Protein AF-A0A2Z3I9L4-F1 (afdb_monomer)

Structure (mmCIF, N/CA/C/O backbone):
data_AF-A0A2Z3I9L4-F1
#
_entry.id   AF-A0A2Z3I9L4-F1
#
loop_
_atom_site.group_PDB
_atom_site.id
_atom_site.type_symbol
_atom_site.label_atom_id
_atom_site.label_alt_id
_atom_site.label_comp_id
_atom_site.label_asym_id
_atom_site.label_entity_id
_atom_site.label_seq_id
_atom_site.pdbx_PDB_ins_code
_atom_site.Cartn_x
_atom_site.Cartn_y
_atom_site.Cartn_z
_atom_site.occupancy
_atom_site.B_iso_or_equiv
_atom_site.auth_seq_id
_atom_site.auth_comp_id
_atom_site.auth_asym_id
_atom_site.auth_atom_id
_atom_site.pdbx_PDB_model_num
ATOM 1 N N . MET A 1 1 ? -7.514 -12.496 -9.507 1.00 45.22 1 MET A N 1
ATOM 2 C CA . MET A 1 1 ? -7.560 -11.136 -8.924 1.00 45.22 1 MET A CA 1
ATOM 3 C C . MET A 1 1 ? -6.897 -10.183 -9.907 1.00 45.22 1 MET A C 1
ATOM 5 O O . MET A 1 1 ? -5.686 -10.030 -9.852 1.00 45.22 1 MET A O 1
ATOM 9 N N . ASN A 1 2 ? -7.655 -9.650 -10.870 1.00 42.78 2 ASN A N 1
ATOM 10 C CA . ASN A 1 2 ? -7.102 -8.852 -11.972 1.00 42.78 2 ASN A CA 1
ATOM 11 C C . ASN A 1 2 ? -7.441 -7.358 -11.900 1.00 42.78 2 ASN A C 1
ATOM 13 O O . ASN A 1 2 ? -7.044 -6.626 -12.795 1.00 42.78 2 ASN A O 1
ATOM 17 N N . ASP A 1 3 ? -8.088 -6.880 -10.836 1.00 49.09 3 ASP A N 1
ATOM 18 C CA . ASP A 1 3 ? -8.542 -5.49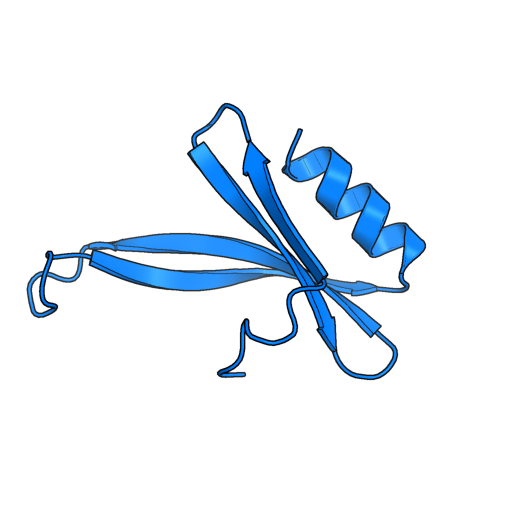4 -10.794 1.00 49.09 3 ASP A CA 1
ATOM 19 C C . ASP A 1 3 ? -8.087 -4.755 -9.542 1.00 49.09 3 ASP A C 1
ATOM 21 O O . ASP A 1 3 ? -8.775 -4.649 -8.532 1.00 49.09 3 ASP A O 1
ATOM 25 N N . MET A 1 4 ? -6.935 -4.104 -9.686 1.00 59.94 4 MET A N 1
ATOM 26 C CA . MET A 1 4 ? -6.582 -2.921 -8.898 1.00 59.94 4 MET A CA 1
ATOM 27 C C . MET A 1 4 ? -7.567 -1.751 -9.111 1.00 59.94 4 MET A C 1
ATOM 29 O O . MET A 1 4 ? -7.368 -0.689 -8.517 1.00 59.94 4 MET A O 1
ATOM 33 N N . ALA A 1 5 ? -8.604 -1.907 -9.945 1.00 58.19 5 ALA A N 1
ATOM 34 C CA . ALA A 1 5 ? -9.700 -0.954 -10.111 1.00 58.19 5 ALA A CA 1
ATOM 35 C C . ALA A 1 5 ? -10.469 -0.686 -8.800 1.00 58.19 5 ALA A C 1
ATOM 37 O O . ALA A 1 5 ? -11.008 0.399 -8.636 1.00 58.19 5 ALA A O 1
ATOM 38 N N . GLN A 1 6 ? -10.437 -1.618 -7.837 1.00 70.50 6 GLN A N 1
ATOM 39 C CA . GLN A 1 6 ? -11.079 -1.495 -6.514 1.00 70.50 6 GLN A CA 1
ATOM 40 C C . GLN A 1 6 ? -10.164 -0.877 -5.431 1.00 70.50 6 GLN A C 1
ATOM 42 O O . GLN A 1 6 ? -10.402 -1.021 -4.229 1.00 70.50 6 GLN A O 1
ATOM 47 N N . ALA A 1 7 ? -9.058 -0.232 -5.821 1.00 86.50 7 ALA A N 1
ATOM 48 C CA . ALA A 1 7 ? -8.167 0.416 -4.862 1.00 86.50 7 ALA A CA 1
ATOM 49 C C . ALA A 1 7 ? -8.808 1.698 -4.308 1.00 86.50 7 ALA A C 1
ATOM 51 O O . ALA A 1 7 ? -8.981 2.671 -5.035 1.00 86.50 7 ALA A O 1
ATOM 52 N N . ILE A 1 8 ? -9.087 1.703 -3.007 1.00 93.00 8 ILE A N 1
ATOM 53 C CA . ILE A 1 8 ? -9.647 2.840 -2.266 1.00 93.00 8 ILE A CA 1
ATOM 54 C C . ILE A 1 8 ? -8.629 3.976 -2.183 1.00 93.00 8 ILE A C 1
ATOM 56 O O . ILE A 1 8 ? -8.968 5.148 -2.315 1.00 93.00 8 ILE A O 1
ATOM 60 N N . ALA A 1 9 ? -7.365 3.622 -1.952 1.00 94.31 9 ALA A N 1
ATOM 61 C CA . ALA A 1 9 ? -6.276 4.576 -1.841 1.00 94.31 9 ALA A CA 1
ATOM 62 C C . ALA A 1 9 ? -4.986 3.983 -2.398 1.00 94.31 9 ALA A C 1
ATOM 64 O O . ALA A 1 9 ? -4.739 2.777 -2.308 1.00 94.31 9 ALA A O 1
ATOM 65 N N . ARG A 1 10 ? -4.136 4.849 -2.950 1.00 95.06 10 ARG A N 1
ATOM 66 C CA . ARG A 1 10 ? -2.780 4.509 -3.384 1.00 95.06 10 ARG A CA 1
ATOM 67 C C . ARG A 1 10 ? -1.828 5.601 -2.942 1.00 95.06 10 ARG A C 1
ATOM 69 O O . ARG A 1 10 ? -2.114 6.778 -3.132 1.00 95.06 10 ARG A O 1
ATOM 76 N N . LYS A 1 11 ? -0.690 5.212 -2.377 1.00 96.38 11 LYS A N 1
ATOM 77 C CA . LYS A 1 11 ? 0.339 6.157 -1.948 1.00 96.38 11 LYS A CA 1
ATOM 78 C C . LYS A 1 11 ? 1.719 5.539 -2.112 1.00 96.38 11 LYS A C 1
ATOM 80 O O . LYS A 1 11 ? 1.913 4.348 -1.865 1.00 96.38 11 LYS A O 1
ATOM 85 N N . THR A 1 12 ? 2.662 6.358 -2.557 1.00 96.06 12 THR A N 1
ATOM 86 C CA . THR A 1 12 ? 4.079 6.005 -2.644 1.00 96.06 12 THR A CA 1
ATOM 87 C C . THR A 1 12 ? 4.792 6.632 -1.461 1.00 96.06 12 THR A C 1
ATOM 89 O O . THR A 1 12 ? 4.635 7.826 -1.217 1.00 96.06 12 THR A O 1
ATOM 92 N N . ASN A 1 13 ? 5.533 5.822 -0.709 1.00 95.06 13 ASN A N 1
ATOM 93 C CA . ASN A 1 13 ? 6.316 6.324 0.413 1.00 95.06 13 ASN A CA 1
ATOM 94 C C . ASN A 1 13 ? 7.626 6.981 -0.046 1.00 95.06 13 ASN A C 1
ATOM 96 O O . ASN A 1 13 ? 8.012 6.900 -1.214 1.00 95.06 13 ASN A O 1
ATOM 100 N N . SER A 1 14 ? 8.359 7.569 0.899 1.00 94.81 14 SER A N 1
ATOM 101 C CA . SER A 1 14 ? 9.677 8.187 0.667 1.00 94.81 14 SER A CA 1
ATOM 102 C C . SER A 1 14 ? 10.731 7.239 0.071 1.00 94.81 14 SER A C 1
ATOM 104 O O . SER A 1 14 ? 11.706 7.694 -0.518 1.00 94.81 14 SER A O 1
ATOM 106 N N . LYS A 1 15 ? 10.530 5.918 0.176 1.00 93.38 15 LYS A N 1
ATOM 107 C CA . LYS A 1 15 ? 11.407 4.882 -0.397 1.00 93.38 15 LYS A CA 1
ATOM 108 C C . LYS A 1 15 ? 11.020 4.482 -1.827 1.00 93.38 15 LYS A C 1
ATOM 110 O O . LYS A 1 15 ? 11.551 3.502 -2.340 1.00 93.38 15 LYS A O 1
ATOM 115 N N . GLY A 1 16 ? 10.063 5.173 -2.448 1.00 93.38 16 GLY A N 1
ATOM 116 C CA . GLY A 1 16 ? 9.591 4.866 -3.800 1.00 93.38 16 GLY A CA 1
ATOM 117 C C . GLY A 1 16 ? 8.697 3.625 -3.890 1.00 93.38 16 GLY A C 1
ATOM 118 O O . GLY A 1 16 ? 8.375 3.179 -4.987 1.00 93.38 16 GLY A O 1
ATOM 119 N N . VAL A 1 17 ? 8.264 3.052 -2.761 1.00 94.88 17 VAL A N 1
ATOM 120 C CA . VAL A 1 17 ? 7.383 1.878 -2.760 1.00 94.88 17 VAL A CA 1
ATOM 121 C C . VAL A 1 17 ? 5.928 2.327 -2.755 1.00 94.88 17 VAL A C 1
ATOM 123 O O . VAL A 1 17 ? 5.472 2.971 -1.809 1.00 94.88 17 VAL A O 1
ATOM 126 N N . THR A 1 18 ? 5.180 1.947 -3.791 1.00 95.81 18 THR A N 1
ATOM 127 C CA . THR A 1 18 ? 3.736 2.193 -3.856 1.00 95.81 18 THR A CA 1
ATOM 128 C C . THR A 1 18 ? 2.962 1.104 -3.123 1.00 95.81 18 THR A C 1
ATOM 130 O O . THR A 1 18 ? 3.121 -0.086 -3.405 1.00 95.81 18 THR A O 1
ATOM 133 N N . TYR A 1 19 ? 2.074 1.522 -2.228 1.00 96.00 19 TYR A N 1
ATOM 134 C CA . TYR A 1 19 ? 1.086 0.669 -1.582 1.00 96.00 19 TYR A CA 1
ATOM 135 C C . TYR A 1 19 ? -0.321 1.043 -2.039 1.00 96.00 19 TYR A C 1
ATOM 137 O O . TYR A 1 19 ? -0.577 2.180 -2.444 1.00 96.00 19 TYR A O 1
ATOM 145 N N . ALA A 1 20 ? -1.234 0.085 -1.952 1.00 96.12 20 ALA A N 1
ATOM 146 C CA . ALA A 1 20 ? -2.648 0.276 -2.215 1.00 96.12 20 ALA A CA 1
ATOM 147 C C . ALA A 1 20 ? -3.485 -0.344 -1.102 1.00 96.12 20 ALA A C 1
ATOM 149 O O . ALA A 1 20 ? -3.224 -1.474 -0.693 1.00 96.12 20 ALA A O 1
ATOM 150 N N . LEU A 1 21 ? -4.492 0.393 -0.650 1.00 95.81 21 LEU A N 1
ATOM 151 C CA . LEU A 1 21 ? -5.582 -0.129 0.160 1.00 95.81 21 LEU A CA 1
ATOM 152 C C . LEU A 1 21 ? -6.705 -0.552 -0.786 1.00 95.81 21 LEU A C 1
ATOM 154 O O . LEU A 1 21 ? -7.126 0.237 -1.631 1.00 95.81 21 LEU A O 1
ATOM 158 N N . VAL A 1 22 ? -7.171 -1.787 -0.659 1.00 95.06 22 VAL A N 1
ATOM 159 C CA . VAL A 1 22 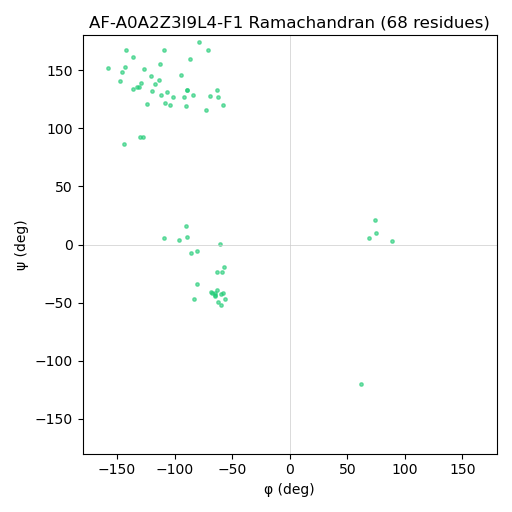? -8.156 -2.393 -1.559 1.00 95.06 22 VAL A CA 1
ATOM 160 C C . VAL A 1 22 ? -9.279 -2.998 -0.726 1.00 95.06 22 VAL A C 1
ATOM 162 O O . VAL A 1 22 ? -9.011 -3.618 0.306 1.00 95.06 22 VAL A O 1
ATOM 165 N N . GLN A 1 23 ? -10.517 -2.821 -1.182 1.00 93.69 23 GLN A N 1
ATOM 166 C CA . GLN A 1 23 ? -11.668 -3.547 -0.654 1.00 93.69 23 GLN A CA 1
ATOM 167 C C . GLN A 1 23 ? -11.855 -4.850 -1.439 1.00 93.69 23 GLN A C 1
ATOM 169 O O . GLN A 1 23 ? -11.825 -4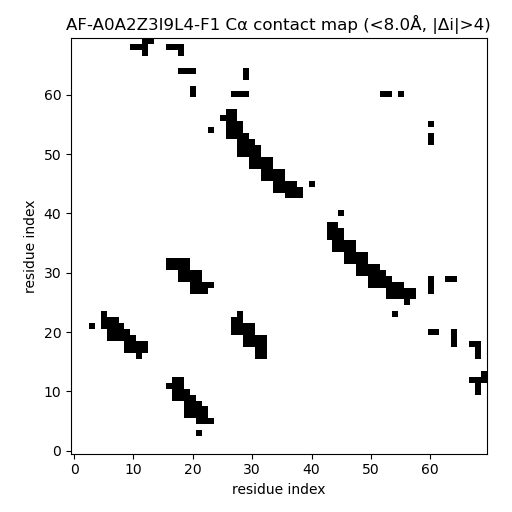.844 -2.668 1.00 93.69 23 GLN A O 1
ATOM 174 N N . ASP A 1 24 ? -12.051 -5.954 -0.724 1.00 89.56 24 ASP A N 1
ATOM 175 C CA . ASP A 1 24 ? -12.325 -7.280 -1.275 1.00 89.56 24 ASP A CA 1
ATOM 176 C C . ASP A 1 24 ? -13.556 -7.865 -0.567 1.00 89.56 24 ASP A C 1
ATOM 178 O O . ASP A 1 24 ? -13.475 -8.419 0.537 1.00 89.56 24 ASP A O 1
ATOM 182 N N . GLY A 1 25 ? -14.726 -7.632 -1.171 1.00 89.19 25 GLY A N 1
ATOM 183 C CA . GLY A 1 25 ? -16.027 -7.918 -0.569 1.00 89.19 25 GLY A CA 1
ATOM 184 C C . GLY A 1 25 ? -16.259 -7.104 0.708 1.00 89.19 25 GLY A C 1
ATOM 185 O O . GLY A 1 25 ? -16.241 -5.871 0.689 1.00 89.19 25 GLY A O 1
ATOM 186 N N . GLU A 1 26 ? -16.466 -7.805 1.820 1.00 92.19 26 GLU A N 1
ATOM 187 C CA . GLU A 1 26 ? -16.640 -7.214 3.157 1.00 92.19 26 GLU A CA 1
ATOM 188 C C . GLU A 1 26 ? -15.310 -6.952 3.880 1.00 92.19 26 GLU A C 1
ATOM 190 O O . GLU A 1 26 ? -15.278 -6.333 4.944 1.00 92.19 26 GLU A O 1
ATOM 195 N N . THR A 1 27 ? -14.197 -7.416 3.308 1.00 94.56 27 THR A N 1
ATOM 196 C CA . THR A 1 27 ? -12.870 -7.306 3.913 1.00 94.56 27 THR A CA 1
ATOM 197 C C . THR A 1 27 ? -11.990 -6.304 3.179 1.00 94.56 27 THR A C 1
ATOM 199 O O . THR A 1 27 ? -12.292 -5.841 2.080 1.00 94.56 27 THR A O 1
ATOM 202 N N . PHE A 1 28 ? -10.872 -5.954 3.803 1.00 95.38 28 PHE A N 1
ATOM 203 C CA . PHE A 1 28 ? -9.899 -5.005 3.290 1.00 95.38 28 PHE A CA 1
ATOM 204 C C . PHE A 1 28 ? -8.506 -5.635 3.273 1.00 95.38 28 PHE A C 1
ATOM 206 O O . PHE A 1 28 ? -8.162 -6.499 4.087 1.00 95.38 28 PHE A O 1
ATOM 213 N N . GLY A 1 29 ? -7.680 -5.186 2.333 1.00 95.56 29 GLY A N 1
ATOM 214 C CA . GLY A 1 29 ? -6.308 -5.647 2.178 1.00 95.56 29 GLY A CA 1
ATOM 215 C C . GLY A 1 29 ? -5.370 -4.528 1.758 1.00 95.56 29 GLY A C 1
ATOM 216 O O . GLY A 1 29 ? -5.768 -3.562 1.109 1.00 95.56 29 GLY A O 1
ATOM 217 N N . VAL A 1 30 ? -4.100 -4.676 2.123 1.00 95.81 30 VAL A N 1
ATOM 218 C CA . VAL A 1 30 ? -3.030 -3.767 1.712 1.00 95.81 30 VAL A CA 1
ATOM 219 C C . VAL A 1 30 ? -2.097 -4.512 0.780 1.00 95.81 30 VAL A C 1
ATOM 221 O O . VAL A 1 30 ? -1.605 -5.589 1.106 1.00 95.81 30 VAL A O 1
ATOM 224 N N . TYR A 1 31 ? -1.819 -3.919 -0.373 1.00 95.62 31 TYR A N 1
ATOM 225 C CA . TYR A 1 31 ? -0.992 -4.500 -1.419 1.00 95.62 31 TYR A CA 1
ATOM 226 C C . TYR A 1 31 ? 0.208 -3.604 -1.703 1.00 95.62 31 TYR A C 1
ATOM 228 O O . TYR A 1 31 ? 0.113 -2.381 -1.650 1.00 95.62 31 TYR A O 1
ATOM 236 N N . LYS A 1 32 ? 1.344 -4.215 -2.028 1.00 95.12 32 LYS A N 1
ATOM 237 C CA . LYS A 1 32 ? 2.578 -3.548 -2.443 1.00 95.12 32 LYS A CA 1
ATOM 238 C C . LYS A 1 32 ? 2.786 -3.731 -3.944 1.00 95.12 32 LYS A C 1
ATOM 240 O O . LYS A 1 32 ? 2.767 -4.864 -4.435 1.00 95.12 32 LYS A O 1
ATOM 245 N N . ARG A 1 33 ? 3.076 -2.635 -4.647 1.00 94.50 33 ARG A N 1
ATOM 246 C CA . ARG A 1 33 ? 3.530 -2.653 -6.040 1.00 94.50 33 ARG A CA 1
ATOM 247 C C . ARG A 1 33 ? 4.938 -3.232 -6.105 1.00 94.50 33 ARG A C 1
ATOM 249 O O . ARG A 1 33 ? 5.841 -2.795 -5.393 1.00 94.50 33 ARG A O 1
ATOM 256 N N . CYS A 1 34 ? 5.107 -4.227 -6.957 1.00 92.19 34 CYS A N 1
ATOM 257 C CA . CYS A 1 34 ? 6.361 -4.915 -7.204 1.00 92.19 34 CYS A CA 1
ATOM 258 C C . CYS A 1 34 ? 6.663 -4.834 -8.699 1.00 92.19 34 CYS A C 1
ATOM 260 O O . CYS A 1 34 ? 5.870 -5.299 -9.520 1.00 92.19 34 CYS A O 1
ATOM 262 N N . GLU A 1 35 ? 7.802 -4.248 -9.039 1.00 90.88 35 GLU A N 1
ATOM 263 C CA . GLU A 1 35 ? 8.285 -4.132 -10.411 1.00 90.88 35 GLU A CA 1
ATOM 264 C C . GLU A 1 35 ? 9.400 -5.150 -10.595 1.00 90.88 35 GLU A C 1
ATOM 266 O O . GLU A 1 35 ? 10.383 -5.142 -9.857 1.00 90.88 35 GLU A O 1
ATOM 271 N N . ASN A 1 36 ? 9.212 -6.068 -11.535 1.00 90.31 36 ASN A N 1
ATOM 272 C CA . ASN A 1 36 ? 10.190 -7.099 -11.842 1.00 90.31 36 ASN A CA 1
ATOM 273 C C . ASN A 1 36 ? 10.733 -6.859 -13.242 1.00 90.31 36 ASN A C 1
ATOM 275 O O . ASN A 1 36 ? 9.979 -6.513 -14.154 1.00 90.31 36 ASN A O 1
ATOM 279 N N . TYR A 1 37 ? 12.030 -7.086 -13.417 1.00 89.19 37 TYR A N 1
ATOM 280 C CA . TYR A 1 37 ? 12.636 -7.048 -14.736 1.00 89.19 37 TYR A CA 1
ATOM 281 C C . TYR A 1 37 ? 12.031 -8.139 -15.626 1.00 89.19 37 TYR A C 1
ATOM 283 O O . TYR A 1 37 ? 11.974 -9.311 -15.255 1.00 89.19 37 TYR A O 1
ATOM 291 N N . ALA A 1 38 ? 11.546 -7.732 -16.793 1.00 91.94 38 ALA A N 1
ATOM 292 C CA . ALA A 1 38 ? 10.906 -8.596 -17.771 1.00 91.94 38 ALA A CA 1
ATOM 293 C C . ALA A 1 38 ? 11.297 -8.110 -19.176 1.00 91.94 38 ALA A C 1
ATOM 295 O O . ALA A 1 38 ? 10.567 -7.316 -19.773 1.00 91.94 38 ALA A O 1
ATOM 296 N N . PRO A 1 39 ? 12.440 -8.566 -19.725 1.00 91.69 39 PRO A N 1
ATOM 297 C CA . PRO A 1 39 ? 13.015 -8.019 -20.960 1.00 91.69 39 PRO A CA 1
ATOM 298 C C . PRO A 1 39 ? 12.118 -8.210 -22.189 1.00 91.69 39 PRO A C 1
ATOM 300 O O . PRO A 1 39 ? 12.195 -7.449 -23.144 1.00 91.69 39 PRO A O 1
ATOM 303 N N . HIS A 1 40 ? 11.232 -9.206 -22.149 1.00 93.00 40 HIS A N 1
ATOM 304 C CA . HIS A 1 40 ? 10.271 -9.504 -23.210 1.00 93.00 40 HIS A CA 1
ATOM 305 C C . HIS A 1 40 ? 9.023 -8.599 -23.181 1.00 93.00 40 HIS A C 1
ATOM 307 O O . HIS A 1 40 ? 8.169 -8.696 -24.060 1.00 93.00 40 HIS A O 1
ATOM 313 N N . ARG A 1 41 ? 8.866 -7.740 -22.164 1.00 88.38 41 ARG A N 1
ATOM 314 C CA . ARG A 1 41 ? 7.769 -6.767 -22.077 1.00 88.38 41 ARG A CA 1
ATOM 315 C C . ARG A 1 41 ? 8.219 -5.421 -22.636 1.00 88.38 41 ARG A C 1
ATOM 317 O O . ARG A 1 41 ? 9.357 -5.000 -22.445 1.00 88.38 41 ARG A O 1
ATOM 324 N N . LYS A 1 42 ? 7.294 -4.694 -23.267 1.00 82.50 42 LYS A N 1
ATOM 325 C CA . LYS A 1 42 ? 7.524 -3.303 -23.681 1.00 82.50 42 LYS A CA 1
ATOM 326 C C . LYS A 1 42 ? 7.892 -2.464 -22.449 1.00 82.50 42 LYS A C 1
ATOM 328 O O . LYS A 1 42 ? 7.110 -2.396 -21.507 1.00 82.50 42 LYS A O 1
ATOM 333 N N . GLY A 1 43 ? 9.080 -1.858 -22.459 1.00 86.56 43 GLY A N 1
ATOM 334 C CA . GLY A 1 43 ? 9.625 -1.110 -21.318 1.00 86.56 43 GLY A CA 1
ATOM 335 C C . GLY A 1 43 ? 10.436 -1.946 -20.319 1.00 86.56 43 GLY A C 1
ATOM 336 O O . GLY A 1 43 ? 10.876 -1.406 -19.312 1.00 86.56 43 GLY A O 1
ATOM 337 N N . GLY A 1 44 ? 10.644 -3.244 -20.571 1.00 90.94 44 GLY A N 1
ATOM 338 C CA . GLY A 1 44 ? 11.556 -4.095 -19.797 1.00 90.94 44 GLY A CA 1
ATOM 339 C C . GLY A 1 44 ? 11.118 -4.397 -18.360 1.00 90.94 44 GLY A C 1
ATOM 340 O O . GLY A 1 44 ? 11.874 -5.017 -17.613 1.00 90.94 44 GLY A O 1
ATOM 341 N N . LEU A 1 45 ? 9.917 -3.975 -17.955 1.00 91.25 45 LEU A N 1
ATOM 342 C CA . LEU A 1 45 ? 9.411 -4.099 -16.591 1.00 91.25 45 LEU A CA 1
ATOM 343 C C . LEU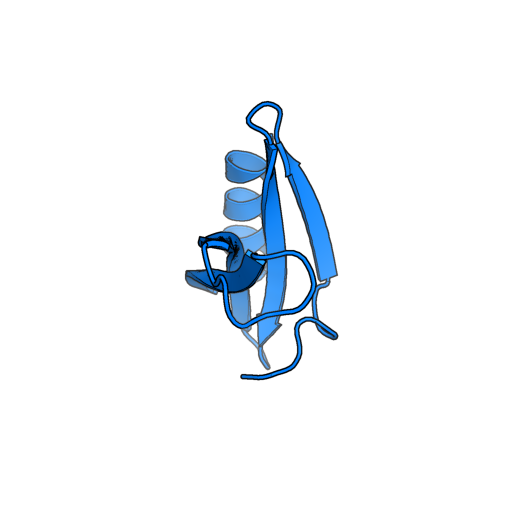 A 1 45 ? 8.001 -4.692 -16.585 1.00 91.25 45 LEU A C 1
ATOM 345 O O . LEU A 1 45 ? 7.125 -4.291 -17.351 1.00 91.25 45 LEU A O 1
ATOM 349 N N . ALA A 1 46 ? 7.773 -5.637 -15.679 1.00 90.38 46 ALA A N 1
ATOM 350 C CA . ALA A 1 46 ? 6.463 -6.178 -15.359 1.00 90.38 46 ALA A CA 1
ATOM 351 C C . ALA A 1 46 ? 6.036 -5.690 -13.973 1.00 90.38 46 ALA A C 1
ATOM 353 O O . ALA A 1 46 ? 6.708 -5.947 -12.972 1.00 90.38 46 ALA A O 1
ATOM 354 N N . VAL A 1 47 ? 4.891 -5.012 -13.911 1.00 89.75 47 VAL A N 1
ATOM 355 C CA . VAL A 1 47 ? 4.287 -4.581 -12.650 1.00 89.75 47 VAL A CA 1
ATOM 356 C C . VAL A 1 47 ? 3.368 -5.680 -12.129 1.00 89.75 47 VAL A C 1
ATOM 358 O O . VAL A 1 47 ? 2.542 -6.223 -12.857 1.00 89.75 47 VAL A O 1
ATOM 361 N N . SER A 1 48 ? 3.503 -5.986 -10.846 1.00 91.44 48 SER A N 1
ATOM 362 C CA . SER A 1 48 ? 2.663 -6.921 -10.105 1.00 91.44 48 SER A CA 1
ATOM 363 C C . SER A 1 48 ? 2.301 -6.327 -8.748 1.00 91.44 48 SER A C 1
ATOM 365 O O . SER A 1 48 ? 2.959 -5.404 -8.267 1.00 91.44 48 SER A O 1
ATOM 367 N N . TRP A 1 49 ? 1.259 -6.857 -8.118 1.00 92.06 49 TRP A N 1
ATOM 368 C CA . TRP A 1 49 ? 0.865 -6.477 -6.766 1.00 92.06 49 TRP A CA 1
ATOM 369 C C . TRP A 1 49 ? 0.918 -7.704 -5.873 1.00 92.06 49 TRP A C 1
ATOM 371 O O . TRP A 1 49 ? 0.419 -8.767 -6.237 1.00 92.06 49 TRP A O 1
ATOM 381 N N . ARG A 1 50 ? 1.549 -7.565 -4.709 1.00 93.12 50 ARG A N 1
ATOM 382 C CA . ARG A 1 50 ? 1.609 -8.620 -3.693 1.00 93.12 50 ARG A CA 1
ATOM 383 C C . ARG A 1 50 ? 0.909 -8.142 -2.439 1.00 93.12 50 ARG A C 1
ATOM 385 O O . ARG A 1 50 ? 1.077 -6.986 -2.056 1.00 93.12 50 ARG A O 1
ATOM 392 N N . TYR A 1 51 ? 0.133 -9.017 -1.813 1.00 93.44 51 TYR A N 1
ATOM 393 C CA . TYR A 1 51 ? -0.485 -8.695 -0.536 1.00 93.44 51 TYR A CA 1
ATOM 394 C C . TYR A 1 51 ? 0.613 -8.472 0.510 1.00 93.44 51 TYR A C 1
ATOM 396 O O . TYR A 1 51 ? 1.582 -9.224 0.598 1.00 93.44 51 TYR A O 1
ATOM 404 N N . VAL A 1 52 ? 0.473 -7.393 1.268 1.00 94.75 52 VAL A N 1
ATOM 405 C CA . VAL A 1 52 ? 1.170 -7.200 2.540 1.00 94.75 52 VAL A CA 1
ATOM 406 C C . VAL A 1 52 ? 0.373 -7.916 3.621 1.00 94.75 52 VAL A C 1
ATOM 408 O O . VAL A 1 52 ? 0.956 -8.649 4.406 1.00 94.75 52 VAL A O 1
ATOM 411 N N . GLU A 1 53 ? -0.946 -7.709 3.618 1.00 95.81 53 GLU A N 1
ATOM 412 C CA . GLU A 1 53 ? -1.921 -8.394 4.467 1.00 95.81 53 GLU A CA 1
ATOM 413 C C . GLU A 1 53 ? -3.317 -8.302 3.823 1.00 95.81 53 GLU A C 1
ATOM 415 O O . GLU A 1 53 ? -3.590 -7.337 3.098 1.00 95.81 53 GLU A O 1
ATOM 420 N N . LYS A 1 54 ? -4.203 -9.273 4.074 1.00 94.31 54 LYS A N 1
ATOM 421 C CA . LYS A 1 54 ? -5.580 -9.310 3.538 1.00 94.31 54 LYS A CA 1
ATOM 422 C C . LYS A 1 54 ? -6.581 -9.865 4.557 1.00 94.31 54 LYS A C 1
ATOM 424 O O . LYS A 1 54 ? -6.186 -10.457 5.550 1.00 94.31 54 LYS A O 1
ATOM 429 N N . GLY A 1 55 ? -7.879 -9.702 4.291 1.00 95.00 55 GLY A N 1
ATOM 430 C CA . GLY A 1 55 ? -8.931 -10.215 5.179 1.00 95.00 55 GLY A CA 1
ATOM 431 C C . GLY A 1 55 ? -9.095 -9.400 6.466 1.00 95.00 55 GLY A C 1
ATOM 432 O O . GLY A 1 55 ? -9.602 -9.904 7.462 1.00 95.00 55 GLY A O 1
ATOM 433 N N . MET A 1 56 ? -8.637 -8.149 6.467 1.00 96.19 56 MET A N 1
ATOM 434 C CA . MET A 1 56 ? -8.748 -7.253 7.613 1.00 96.19 56 MET A CA 1
ATOM 435 C C . MET A 1 56 ? -10.085 -6.514 7.598 1.00 96.19 56 MET A C 1
ATOM 437 O O . MET A 1 56 ? -10.699 -6.326 6.549 1.00 96.19 56 MET A O 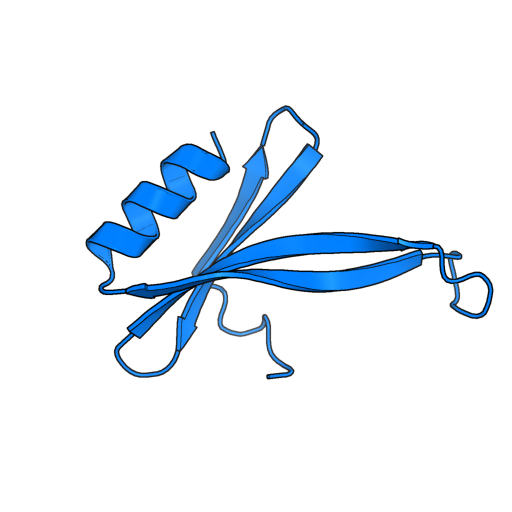1
ATOM 441 N N . ASN A 1 57 ? -10.496 -6.002 8.756 1.00 96.94 57 ASN A N 1
ATOM 442 C CA . ASN A 1 57 ? -11.486 -4.931 8.786 1.00 96.94 57 ASN A CA 1
ATOM 443 C C . ASN A 1 57 ? -10.877 -3.612 8.267 1.00 96.94 57 ASN A C 1
ATOM 445 O O . ASN A 1 57 ? -9.656 -3.473 8.120 1.00 96.94 57 ASN A O 1
ATOM 449 N N . ARG A 1 58 ? -11.744 -2.631 8.003 1.00 95.31 58 ARG A N 1
ATOM 450 C CA . ARG A 1 58 ? -11.358 -1.335 7.433 1.00 95.31 58 ARG A CA 1
ATOM 451 C C . ARG A 1 58 ? -10.298 -0.609 8.263 1.00 95.31 58 ARG A C 1
ATOM 453 O O . ARG A 1 58 ? -9.304 -0.152 7.705 1.00 95.31 58 ARG A O 1
ATOM 460 N N . ASP A 1 59 ? -10.478 -0.543 9.579 1.00 97.06 59 ASP A N 1
ATOM 461 C CA . ASP A 1 59 ? -9.601 0.219 10.476 1.00 97.06 59 ASP A CA 1
ATOM 462 C C . ASP A 1 59 ? -8.199 -0.384 10.570 1.00 97.06 59 ASP A C 1
ATOM 464 O O . ASP A 1 59 ? -7.198 0.335 10.542 1.00 97.06 59 ASP A O 1
ATOM 468 N N . ALA A 1 60 ? -8.107 -1.712 10.661 1.00 97.56 60 ALA A N 1
ATOM 469 C CA . ALA A 1 60 ? -6.834 -2.420 10.683 1.00 97.56 60 ALA A CA 1
ATOM 470 C C . ALA A 1 60 ? -6.084 -2.246 9.356 1.00 97.56 60 ALA A C 1
ATOM 472 O O . ALA A 1 60 ? -4.885 -1.948 9.358 1.00 97.56 60 ALA A O 1
ATOM 473 N N . ALA A 1 61 ? -6.791 -2.358 8.227 1.00 97.06 61 ALA A N 1
ATOM 474 C CA . ALA A 1 61 ? -6.205 -2.160 6.908 1.00 97.06 61 ALA A CA 1
ATOM 475 C C . ALA A 1 61 ? -5.735 -0.713 6.699 1.00 97.06 61 ALA A C 1
ATOM 477 O O . ALA A 1 61 ? -4.630 -0.500 6.199 1.00 97.06 61 ALA A O 1
ATOM 478 N N . GLN A 1 62 ? -6.523 0.272 7.141 1.00 97.06 62 GLN A N 1
ATOM 479 C CA . GLN A 1 62 ? -6.169 1.690 7.076 1.00 97.06 62 GLN A CA 1
ATOM 480 C C . GLN A 1 62 ? -4.918 1.991 7.912 1.00 97.06 62 GLN A C 1
ATOM 482 O O . GLN A 1 62 ? -3.948 2.532 7.388 1.00 97.06 62 GLN A O 1
ATOM 487 N N . LYS A 1 63 ? -4.867 1.536 9.173 1.00 97.88 63 LYS A N 1
ATOM 488 C CA . LYS A 1 63 ? -3.680 1.691 10.035 1.00 97.88 63 LYS A CA 1
ATOM 489 C C . LYS A 1 63 ? -2.433 1.053 9.422 1.00 97.88 6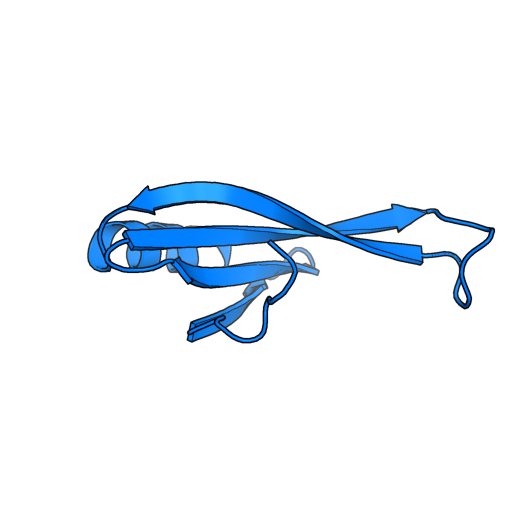3 LYS A C 1
ATOM 491 O O . LYS A 1 63 ? -1.343 1.627 9.480 1.00 97.88 63 LYS A O 1
ATOM 496 N N . LEU A 1 64 ? -2.565 -0.139 8.832 1.00 97.25 64 LEU A N 1
ATOM 497 C CA . LEU A 1 64 ? -1.454 -0.797 8.147 1.00 97.25 64 LEU A CA 1
ATOM 498 C C . LEU A 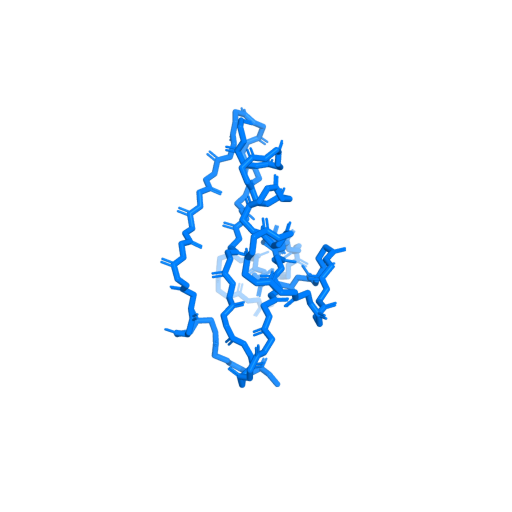1 64 ? -0.997 0.002 6.922 1.00 97.25 64 LEU A C 1
ATOM 500 O O . LEU A 1 64 ? 0.211 0.155 6.719 1.00 97.25 64 LEU A O 1
ATOM 504 N N . PHE A 1 65 ? -1.945 0.485 6.120 1.00 97.44 65 PHE A N 1
ATOM 505 C CA . PHE A 1 65 ? -1.682 1.290 4.9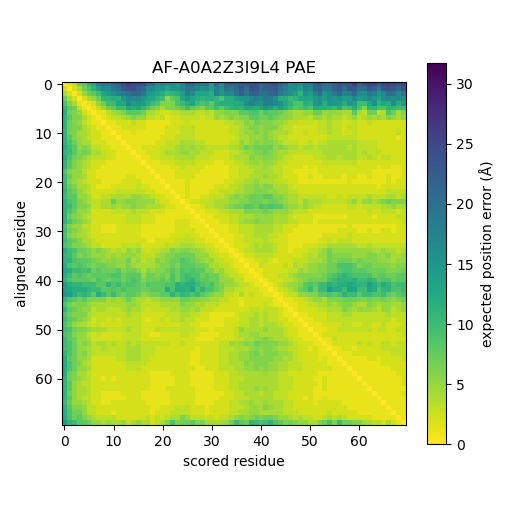34 1.00 97.44 65 PHE A CA 1
ATOM 506 C C . PHE A 1 65 ? -0.935 2.573 5.297 1.00 97.44 65 PHE A C 1
ATOM 508 O O . PHE A 1 65 ? 0.151 2.799 4.765 1.00 97.44 65 PHE A O 1
ATOM 515 N N . ASP A 1 66 ? -1.440 3.341 6.261 1.00 96.88 66 ASP A N 1
ATOM 516 C CA . ASP A 1 66 ? -0.833 4.602 6.692 1.00 96.88 66 ASP A CA 1
ATOM 517 C C . ASP A 1 66 ? 0.587 4.386 7.216 1.00 96.88 66 ASP A C 1
ATOM 519 O O . ASP A 1 66 ? 1.509 5.100 6.829 1.00 96.88 66 ASP A O 1
ATOM 523 N N . ARG A 1 67 ? 0.806 3.328 8.006 1.00 96.56 67 ARG A N 1
ATOM 524 C CA . ARG A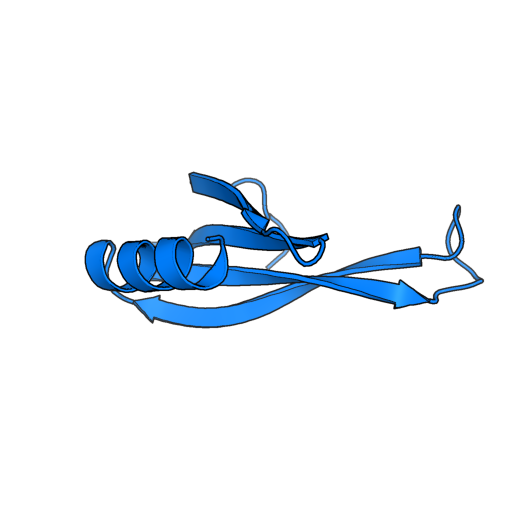 1 67 ? 2.142 2.968 8.499 1.00 96.56 67 ARG A CA 1
ATOM 525 C C . ARG A 1 67 ? 3.118 2.603 7.376 1.00 96.56 67 ARG A C 1
ATOM 527 O O . ARG A 1 67 ? 4.305 2.894 7.477 1.00 96.56 67 ARG A O 1
ATOM 534 N N . ARG A 1 68 ? 2.666 1.886 6.341 1.00 95.69 68 ARG A N 1
ATOM 535 C CA . ARG A 1 68 ? 3.530 1.414 5.240 1.00 95.69 68 ARG A CA 1
ATOM 536 C C . ARG A 1 68 ? 3.798 2.497 4.197 1.00 95.69 68 ARG A C 1
ATOM 538 O O . ARG A 1 68 ? 4.881 2.511 3.608 1.00 95.69 68 ARG A O 1
ATOM 545 N N . ALA A 1 69 ? 2.812 3.358 3.973 1.00 94.06 69 ALA A N 1
ATOM 546 C CA . ALA A 1 69 ? 2.831 4.413 2.974 1.00 94.06 69 ALA A CA 1
ATOM 547 C C . ALA A 1 69 ? 3.264 5.788 3.524 1.00 94.06 69 ALA A C 1
ATOM 549 O O . ALA A 1 69 ? 3.209 6.774 2.784 1.00 94.06 69 ALA A O 1
ATOM 550 N N . ALA A 1 70 ? 3.652 5.865 4.801 1.00 90.88 70 ALA A N 1
ATOM 551 C CA . ALA A 1 70 ? 4.314 7.023 5.404 1.00 90.88 70 ALA A CA 1
ATOM 552 C C . ALA A 1 70 ? 5.668 7.319 4.743 1.00 90.88 70 ALA A C 1
ATOM 554 O O . ALA A 1 70 ? 6.437 6.363 4.486 1.00 90.88 70 ALA A O 1
#

pLDDT: mean 90.3, std 11.75, range [42.78, 97.88]

Mean predicted aligned error: 4.43 Å

Nearest PDB structures (foldseek):
  5w8m-assembly1_A  TM=5.469E-01  e=2.796E+00  Thermochaetoides thermophila
  7zkg-assembly1_A  TM=3.067E-01  e=2.498E+00  Streptomyces griseofuscus
  7our-assembly1_F  TM=3.106E-01  e=8.652E+00  Gammaproteobacteria bacterium

Sequence (70 aa):
MNDMAQAIARKTNSKGVTYALVQDGETFGVYKRCENYAPHRKGGLAVSWRYVEKGMNRDAAQKLFDRRAA

Secondary structure (DSSP, 8-state):
---GGGEEEEEE-TTS-EEEEEEETTEEEEEEEEEEE-TTSTTSEEEEEEEEEEEE-HHHHHHHHHHHH-

Radius of gyration: 12.85 Å; Cα contacts (8 Å, |Δi|>4): 129; chains: 1; bounding box: 30×19×34 Å

Solvent-accessible surface area (backbone atoms only — not comparable to full-atom values): 4026 Å² total; per-residue (Å²): 140,89,62,79,83,49,45,79,44,74,41,60,16,90,85,72,46,38,33,32,37,30,61,58,90,93,25,17,26,26,30,35,61,42,77,41,86,30,79,92,38,87,88,34,49,42,82,46,75,42,75,77,47,68,79,29,53,65,67,62,28,48,55,51,39,54,68,65,33,85

Foldseek 3Di:
DPDPVQFPDWAAAPVRKIKTWGDDPQKIWIKIWDWDQDCPDDVRIDIDIDTPDIRHHPVVSVVVCVVVRD